Protein AF-A0A4S3TS50-F1 (afdb_monomer_lite)

Sequence (88 aa):
MCDQFGDCSNDGTCQLVLRNRATGMELVEHHCKAHLVLRIWEIERDDVFEVVDARPLDRSLDPNEATDTDATEPTTVDPPLEQPDIDE

Organism: NCBI:txid2419781

Structure (mmCIF, N/CA/C/O backbone):
data_AF-A0A4S3TS50-F1
#
_entry.id   AF-A0A4S3TS50-F1
#
loop_
_atom_site.group_PDB
_atom_site.id
_atom_site.type_symbol
_atom_site.label_atom_id
_atom_site.label_alt_id
_atom_site.label_comp_id
_atom_site.label_asym_id
_atom_site.label_entity_id
_atom_site.label_seq_id
_atom_site.pdbx_PDB_ins_code
_atom_site.Cartn_x
_atom_site.Cartn_y
_atom_site.Cartn_z
_atom_site.occupancy
_atom_site.B_iso_or_equiv
_atom_site.auth_seq_id
_atom_site.auth_comp_id
_atom_site.auth_asym_id
_atom_site.auth_atom_id
_atom_site.pdbx_PDB_model_num
ATOM 1 N N . MET A 1 1 ? -4.604 6.139 -6.319 1.00 50.31 1 MET A N 1
ATOM 2 C CA . MET A 1 1 ? -4.975 5.567 -7.630 1.00 50.31 1 MET A CA 1
ATOM 3 C C . MET A 1 1 ? -4.070 6.196 -8.672 1.00 50.31 1 MET A C 1
ATOM 5 O O . MET A 1 1 ? -4.138 7.405 -8.856 1.00 50.31 1 MET A O 1
ATOM 9 N N . CYS A 1 2 ? -3.166 5.408 -9.260 1.00 53.28 2 CYS A N 1
ATOM 10 C CA . CYS A 1 2 ? -2.428 5.819 -10.452 1.00 53.28 2 CYS A CA 1
ATOM 11 C C . CYS A 1 2 ? -3.416 5.909 -11.612 1.00 53.28 2 CYS A C 1
ATOM 13 O O . CYS A 1 2 ? -3.724 4.877 -12.177 1.00 53.28 2 CYS A O 1
ATOM 15 N N . ASP A 1 3 ? -3.896 7.113 -11.911 1.00 54.47 3 ASP A N 1
ATOM 16 C CA . ASP A 1 3 ? -4.523 7.482 -13.185 1.00 54.47 3 ASP A CA 1
ATOM 17 C C . ASP A 1 3 ? -4.541 9.022 -13.290 1.00 54.47 3 ASP A C 1
ATOM 19 O O . ASP A 1 3 ? -5.600 9.627 -13.160 1.00 54.47 3 ASP A O 1
ATOM 23 N N . GLN A 1 4 ? -3.379 9.688 -13.452 1.00 51.81 4 GLN A N 1
ATOM 24 C CA . GLN A 1 4 ? -3.356 11.043 -14.058 1.00 51.81 4 GLN A CA 1
ATOM 25 C C . GLN A 1 4 ? -1.983 11.638 -14.408 1.00 51.81 4 GLN A C 1
ATOM 27 O O . GLN A 1 4 ? -1.930 12.590 -15.184 1.00 51.81 4 GLN A O 1
ATOM 32 N N . PHE A 1 5 ? -0.876 11.135 -13.864 1.00 48.25 5 PHE A N 1
ATOM 33 C CA . PHE A 1 5 ? 0.451 11.700 -14.132 1.00 48.25 5 PHE A CA 1
ATOM 34 C C . PHE A 1 5 ? 1.326 10.635 -14.785 1.00 48.25 5 PHE A C 1
ATOM 36 O O . PHE A 1 5 ? 1.294 9.484 -14.356 1.00 48.25 5 PHE A O 1
ATOM 43 N N . GLY A 1 6 ? 1.971 11.037 -15.887 1.00 50.69 6 GLY A N 1
ATOM 44 C CA . GLY A 1 6 ? 2.470 10.191 -16.974 1.00 50.69 6 GLY A CA 1
ATOM 45 C C . GLY A 1 6 ? 3.350 9.025 -16.553 1.00 50.69 6 GLY A C 1
ATOM 46 O O . GLY A 1 6 ? 3.845 9.022 -15.432 1.00 50.69 6 GLY A O 1
ATOM 47 N N . ASP A 1 7 ? 3.495 8.062 -17.476 1.00 58.66 7 ASP A N 1
ATOM 48 C CA . ASP A 1 7 ? 4.312 6.844 -17.382 1.00 58.66 7 ASP A CA 1
ATOM 49 C C . ASP A 1 7 ? 5.231 6.864 -16.162 1.00 58.66 7 ASP A C 1
ATOM 51 O O . ASP A 1 7 ? 6.343 7.394 -16.208 1.00 58.66 7 ASP A O 1
ATOM 55 N N . CYS A 1 8 ? 4.725 6.351 -15.031 1.00 58.00 8 CYS A N 1
ATOM 56 C CA . CYS A 1 8 ? 5.533 6.169 -13.835 1.00 58.00 8 CYS A CA 1
ATOM 57 C C . CYS A 1 8 ? 6.545 5.072 -14.175 1.00 58.00 8 CYS A C 1
ATOM 59 O O . CYS A 1 8 ? 6.300 3.887 -13.948 1.00 58.00 8 CYS A O 1
ATOM 61 N N . SER A 1 9 ? 7.646 5.468 -14.812 1.00 58.34 9 SER A N 1
ATOM 62 C CA . SER A 1 9 ? 8.654 4.568 -15.350 1.00 58.34 9 SER A CA 1
ATOM 63 C C . SER A 1 9 ? 9.480 3.992 -14.202 1.00 58.34 9 SER A C 1
ATOM 65 O O . SER A 1 9 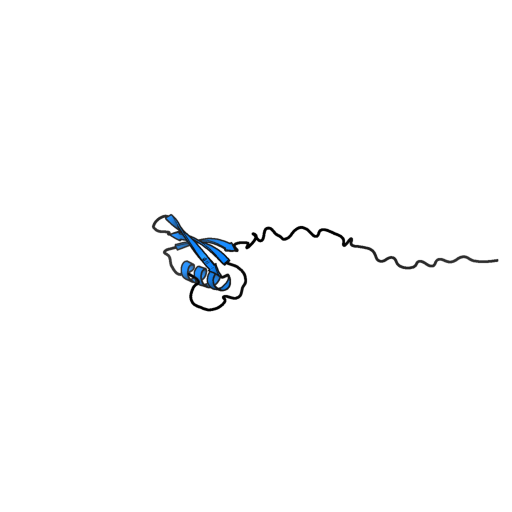? 10.453 4.605 -13.754 1.00 58.34 9 SER A O 1
ATOM 67 N N . ASN A 1 10 ? 9.052 2.835 -13.692 1.00 58.31 10 ASN A N 1
ATOM 68 C CA . ASN A 1 10 ? 9.926 1.795 -13.138 1.00 58.31 10 ASN A CA 1
ATOM 69 C C . ASN A 1 10 ? 9.162 0.457 -13.017 1.00 58.31 10 ASN A C 1
ATOM 71 O O . ASN A 1 10 ? 8.981 -0.074 -11.921 1.00 58.31 10 ASN A O 1
ATOM 75 N N . ASP A 1 11 ? 8.620 0.023 -14.160 1.00 63.03 11 ASP A N 1
ATOM 76 C CA . ASP A 1 11 ? 8.214 -1.315 -14.641 1.00 63.03 11 ASP A CA 1
ATOM 77 C C . ASP A 1 11 ? 7.573 -2.324 -13.673 1.00 63.03 11 ASP A C 1
ATOM 79 O O . ASP A 1 11 ? 7.551 -3.525 -13.935 1.00 63.03 11 ASP A O 1
ATOM 83 N N . GLY A 1 12 ? 6.994 -1.858 -12.569 1.00 71.94 12 GLY A N 1
ATOM 84 C CA . GLY A 1 12 ? 6.372 -2.726 -11.580 1.00 71.94 12 GLY A CA 1
ATOM 85 C C . GLY A 1 12 ? 5.243 -2.043 -10.825 1.00 71.94 12 GLY A C 1
ATOM 86 O O . GLY A 1 12 ? 5.388 -0.932 -10.301 1.00 71.94 12 GLY A O 1
ATOM 87 N N . THR A 1 13 ? 4.112 -2.740 -10.743 1.00 85.19 13 THR A N 1
ATOM 88 C CA . THR A 1 13 ? 3.068 -2.449 -9.762 1.00 85.19 13 THR A CA 1
ATOM 89 C C . THR A 1 13 ? 3.447 -3.123 -8.452 1.00 85.19 13 THR A C 1
ATOM 91 O O . THR A 1 13 ? 3.807 -4.295 -8.429 1.00 85.19 13 THR A O 1
ATOM 94 N N . CYS A 1 14 ? 3.363 -2.392 -7.352 1.00 88.94 14 CYS A N 1
ATOM 95 C CA . CYS A 1 14 ? 3.528 -2.909 -6.007 1.00 88.94 14 CYS A CA 1
ATOM 96 C C . CYS A 1 14 ? 2.180 -2.907 -5.290 1.00 88.94 14 CYS A C 1
ATOM 98 O O . CYS A 1 14 ? 1.374 -1.987 -5.448 1.00 88.94 14 CYS A O 1
ATOM 100 N N . GLN A 1 15 ? 1.964 -3.934 -4.483 1.00 93.12 15 GLN A N 1
ATOM 101 C CA . GLN A 1 15 ? 0.867 -4.023 -3.539 1.00 93.12 15 GLN A CA 1
ATOM 102 C C . GLN A 1 15 ? 1.352 -3.543 -2.171 1.00 93.12 15 GLN A C 1
ATOM 104 O O . GLN A 1 15 ? 2.404 -3.973 -1.703 1.00 93.12 15 GLN A O 1
ATOM 109 N N . LEU A 1 16 ? 0.572 -2.668 -1.544 1.00 94.94 16 LEU A N 1
ATOM 110 C CA . LEU A 1 16 ? 0.763 -2.190 -0.179 1.00 94.94 16 LEU A CA 1
ATOM 111 C C . LEU A 1 16 ? -0.441 -2.630 0.655 1.00 94.94 16 LEU A C 1
ATOM 113 O O . LEU A 1 16 ? -1.579 -2.318 0.307 1.00 94.94 16 LEU A O 1
ATOM 117 N N . VAL A 1 17 ? -0.191 -3.340 1.749 1.00 96.50 17 VAL A N 1
ATOM 118 C CA . VAL A 1 17 ? -1.207 -3.735 2.724 1.00 96.50 17 VAL A CA 1
ATOM 119 C C . VAL A 1 17 ? -1.056 -2.853 3.950 1.00 96.50 17 VAL A C 1
ATOM 121 O O . VAL A 1 17 ? -0.008 -2.825 4.597 1.00 96.50 17 VAL A O 1
ATOM 124 N N . LEU A 1 18 ? -2.122 -2.126 4.258 1.00 97.50 18 LEU A N 1
ATOM 125 C CA . LEU A 1 18 ? -2.228 -1.252 5.412 1.00 97.50 18 LEU A CA 1
ATOM 126 C C . LEU A 1 18 ? -3.240 -1.830 6.386 1.00 97.50 18 LEU A C 1
ATOM 128 O O . LEU A 1 18 ? -4.268 -2.355 5.969 1.00 97.50 18 LEU A O 1
ATOM 132 N N . ARG A 1 19 ? -3.010 -1.660 7.682 1.00 97.75 19 ARG A N 1
ATOM 133 C CA . ARG A 1 19 ? -3.997 -1.978 8.709 1.00 97.75 19 ARG A CA 1
ATOM 134 C C . ARG A 1 19 ? -4.403 -0.729 9.459 1.00 97.75 19 ARG A C 1
ATOM 136 O O . ARG A 1 19 ? -3.569 0.042 9.918 1.00 97.75 19 ARG A O 1
ATOM 143 N N . ASN A 1 20 ? -5.705 -0.509 9.569 1.00 97.25 20 ASN A N 1
ATOM 144 C CA . ASN A 1 20 ? -6.238 0.582 10.363 1.00 97.25 20 ASN A CA 1
ATOM 145 C C . ASN A 1 20 ? -6.087 0.240 11.848 1.00 97.25 20 ASN A C 1
ATOM 147 O O . ASN A 1 20 ? -6.613 -0.775 12.306 1.00 97.25 20 ASN A O 1
ATOM 151 N N . ARG A 1 21 ? -5.408 1.093 12.615 1.00 95.25 21 ARG A N 1
ATOM 152 C CA . ARG A 1 21 ? -5.157 0.839 14.042 1.00 95.25 21 ARG A CA 1
ATOM 153 C C . ARG A 1 21 ? -6.429 0.898 14.890 1.00 95.25 21 ARG A C 1
ATOM 155 O O . ARG A 1 21 ? -6.520 0.202 15.896 1.00 95.25 21 ARG A O 1
ATOM 162 N N . ALA A 1 22 ? -7.411 1.706 14.489 1.00 96.81 22 ALA A N 1
ATOM 163 C CA . ALA A 1 22 ? -8.655 1.889 15.232 1.00 96.81 22 ALA A CA 1
ATOM 164 C C . ALA A 1 22 ? -9.661 0.752 14.997 1.00 96.81 22 ALA A C 1
ATOM 166 O O . ALA A 1 22 ? -10.345 0.336 15.929 1.00 96.81 22 ALA A O 1
ATOM 167 N N . THR A 1 23 ? -9.769 0.247 13.765 1.00 96.94 23 THR A N 1
ATOM 168 C CA . THR A 1 23 ? -10.751 -0.795 13.408 1.00 96.94 23 THR A CA 1
ATOM 169 C C . THR A 1 23 ? -10.144 -2.189 13.290 1.00 96.94 23 THR A C 1
ATOM 171 O O . THR A 1 23 ? -10.875 -3.177 13.289 1.00 96.94 23 THR A O 1
ATOM 174 N N . GLY A 1 24 ? -8.820 -2.287 13.164 1.00 96.62 24 GLY A N 1
ATOM 175 C CA . GLY A 1 24 ? -8.101 -3.533 12.911 1.00 96.62 24 GLY A CA 1
ATOM 176 C C . GLY A 1 24 ? -8.267 -4.085 11.493 1.00 96.62 24 GLY A C 1
ATOM 177 O O . GLY A 1 24 ? -7.717 -5.151 11.224 1.00 96.62 24 GLY A O 1
ATOM 178 N N . MET A 1 25 ? -9.003 -3.394 10.612 1.00 97.50 25 MET A N 1
ATOM 179 C CA . MET A 1 25 ? -9.268 -3.818 9.234 1.00 97.50 25 MET A CA 1
ATOM 180 C C . MET A 1 25 ? -8.083 -3.542 8.311 1.00 97.50 25 MET A C 1
ATOM 182 O O . MET A 1 25 ? -7.389 -2.537 8.471 1.00 97.50 25 MET A O 1
ATOM 186 N N . GLU A 1 26 ? -7.910 -4.402 7.310 1.00 97.69 26 GLU A N 1
ATOM 187 C CA . GLU A 1 26 ? -6.881 -4.255 6.284 1.00 97.69 26 GLU A CA 1
ATOM 188 C C . GLU A 1 26 ? -7.415 -3.545 5.034 1.00 97.69 26 GLU A C 1
ATOM 190 O O . GLU A 1 26 ? -8.548 -3.760 4.599 1.00 97.69 26 GLU A O 1
ATOM 195 N N . LEU A 1 27 ? -6.570 -2.695 4.458 1.00 95.12 27 LEU A N 1
ATOM 196 C CA . LEU A 1 27 ? -6.772 -1.987 3.205 1.00 95.12 27 LEU A CA 1
ATOM 197 C C . LEU A 1 27 ? -5.623 -2.342 2.264 1.00 95.12 27 LEU A C 1
ATOM 199 O O . LEU A 1 27 ? -4.456 -2.262 2.638 1.00 95.12 27 LEU A O 1
ATOM 203 N N . VAL A 1 28 ? -5.963 -2.690 1.027 1.00 95.31 28 VAL A N 1
ATOM 204 C CA . VAL A 1 28 ? -4.983 -2.998 -0.014 1.00 95.31 28 VAL A CA 1
ATOM 205 C C . VAL A 1 28 ? -4.934 -1.851 -1.014 1.00 95.31 28 VAL A C 1
ATOM 207 O O . VAL A 1 28 ? -5.936 -1.527 -1.653 1.00 95.31 28 VAL A O 1
ATOM 210 N N . GLU A 1 29 ? -3.757 -1.258 -1.174 1.00 93.38 29 GLU A N 1
ATOM 211 C CA . GLU A 1 29 ? -3.477 -0.217 -2.157 1.00 93.38 29 GLU A CA 1
ATOM 212 C C . GLU A 1 29 ? -2.496 -0.730 -3.224 1.00 93.38 29 GLU A C 1
ATOM 214 O O . GLU A 1 29 ? -1.666 -1.603 -2.967 1.00 93.38 29 GLU A O 1
ATOM 219 N N . HIS A 1 30 ? -2.576 -0.170 -4.433 1.00 90.94 30 HIS A N 1
ATOM 220 C CA . HIS A 1 30 ? -1.669 -0.490 -5.536 1.00 90.94 30 HIS A CA 1
ATOM 221 C C . HIS A 1 30 ? -0.985 0.781 -6.031 1.00 90.94 30 HIS A C 1
ATOM 223 O O . HIS A 1 30 ? -1.653 1.771 -6.345 1.00 90.94 30 HIS A O 1
ATOM 229 N N . HIS A 1 31 ? 0.343 0.733 -6.113 1.00 87.38 31 HIS A N 1
ATOM 230 C CA . HIS A 1 31 ? 1.193 1.871 -6.461 1.00 87.38 31 HIS A CA 1
ATOM 231 C C . HIS A 1 31 ? 2.287 1.439 -7.428 1.00 87.38 31 HIS A C 1
ATOM 233 O O . HIS A 1 31 ? 2.741 0.300 -7.379 1.00 87.38 31 HIS A O 1
ATOM 239 N N . CYS A 1 32 ? 2.761 2.336 -8.291 1.00 86.50 32 CYS A N 1
ATOM 240 C CA . CYS A 1 32 ? 4.037 2.083 -8.960 1.00 86.50 32 CYS A CA 1
ATOM 241 C C . CYS A 1 32 ? 5.186 2.138 -7.940 1.00 86.50 32 CYS A C 1
ATOM 243 O O . CYS A 1 32 ? 5.074 2.797 -6.902 1.00 86.50 32 CYS A O 1
ATOM 245 N N . LYS A 1 33 ? 6.313 1.488 -8.251 1.00 83.19 33 LYS A N 1
ATOM 246 C CA . LYS A 1 33 ? 7.475 1.402 -7.349 1.00 83.19 33 LYS A CA 1
ATOM 247 C C . LYS A 1 33 ? 7.946 2.759 -6.808 1.00 83.19 33 LYS A C 1
ATOM 249 O O . LYS A 1 33 ? 8.262 2.865 -5.627 1.00 83.19 33 LYS A O 1
ATOM 254 N N . ALA A 1 34 ? 7.959 3.801 -7.644 1.00 83.81 34 ALA A N 1
ATOM 255 C CA . ALA A 1 34 ? 8.367 5.144 -7.223 1.00 83.81 34 ALA A CA 1
ATOM 256 C C . ALA A 1 34 ? 7.395 5.769 -6.202 1.00 83.81 34 ALA A C 1
ATOM 258 O O . ALA A 1 34 ? 7.829 6.408 -5.246 1.00 83.81 34 ALA A O 1
ATOM 259 N N . HIS A 1 35 ? 6.086 5.555 -6.366 1.00 87.31 35 HIS A N 1
ATOM 260 C CA . HIS A 1 35 ? 5.065 6.108 -5.471 1.00 87.31 35 HIS A CA 1
ATOM 261 C C . HIS A 1 35 ? 4.863 5.284 -4.199 1.00 87.31 35 HIS A C 1
ATOM 263 O O . HIS A 1 35 ? 4.431 5.838 -3.192 1.00 87.31 35 HIS A O 1
ATOM 269 N N . LEU A 1 36 ? 5.222 3.996 -4.208 1.00 90.50 36 LEU A N 1
ATOM 270 C CA . LEU A 1 36 ? 5.156 3.152 -3.015 1.00 90.50 36 LEU A CA 1
ATOM 271 C C . LEU A 1 36 ? 5.952 3.759 -1.851 1.00 90.50 36 LEU A C 1
ATOM 273 O O . LEU A 1 36 ? 5.446 3.836 -0.736 1.00 90.50 36 LEU A O 1
ATOM 277 N N . VAL A 1 37 ? 7.178 4.218 -2.118 1.00 89.44 37 VAL A N 1
ATOM 278 C CA . VAL A 1 37 ? 8.064 4.781 -1.087 1.00 89.44 37 VAL A CA 1
ATOM 279 C C . VAL A 1 37 ? 7.463 6.044 -0.470 1.00 89.44 37 VAL A C 1
ATOM 281 O O . VAL A 1 37 ? 7.453 6.190 0.749 1.00 89.44 37 VAL A O 1
ATOM 284 N N . LEU A 1 38 ? 6.918 6.934 -1.305 1.00 91.38 38 LEU A N 1
ATOM 285 C CA . LEU A 1 38 ? 6.250 8.149 -0.834 1.00 91.38 38 LEU A CA 1
ATOM 286 C C . LEU A 1 38 ? 5.025 7.806 0.012 1.00 91.38 38 LEU A C 1
ATOM 288 O O . LEU A 1 38 ? 4.838 8.380 1.082 1.00 91.38 38 LEU A O 1
ATOM 292 N N . ARG A 1 39 ? 4.231 6.828 -0.434 1.00 93.62 39 ARG A N 1
ATOM 293 C CA . ARG A 1 39 ? 3.034 6.410 0.287 1.00 93.62 39 ARG A CA 1
ATOM 294 C C . ARG A 1 39 ? 3.362 5.841 1.663 1.00 93.62 39 ARG A C 1
ATOM 296 O O . ARG A 1 39 ? 2.702 6.196 2.629 1.00 93.62 39 ARG A O 1
ATOM 303 N N . ILE A 1 40 ? 4.380 4.988 1.767 1.00 93.94 40 ILE A N 1
ATOM 304 C CA . ILE A 1 40 ? 4.818 4.433 3.056 1.00 93.94 40 ILE A CA 1
ATOM 305 C C . ILE A 1 40 ? 5.235 5.559 4.006 1.00 93.94 40 ILE A C 1
ATOM 307 O O . ILE A 1 40 ? 4.790 5.578 5.148 1.00 93.94 40 ILE A O 1
ATOM 311 N N . TRP A 1 41 ? 6.003 6.537 3.520 1.00 94.06 41 TRP A N 1
ATOM 312 C CA . TRP A 1 41 ? 6.433 7.675 4.335 1.00 94.06 41 TRP A CA 1
ATOM 313 C C . TRP A 1 41 ? 5.261 8.514 4.872 1.00 94.06 41 TRP A C 1
ATOM 315 O O . TRP A 1 41 ? 5.287 8.963 6.017 1.00 94.06 41 TRP A O 1
ATOM 325 N N . GLU A 1 42 ? 4.212 8.714 4.069 1.00 94.44 42 GLU A N 1
ATOM 326 C CA . GLU A 1 42 ? 2.986 9.382 4.524 1.00 94.44 42 GLU A CA 1
ATOM 327 C C . GLU A 1 42 ? 2.281 8.595 5.632 1.00 94.44 42 GLU A C 1
ATOM 329 O O . GLU A 1 42 ? 1.851 9.192 6.616 1.00 94.44 42 GLU A O 1
ATOM 334 N N . ILE A 1 43 ? 2.183 7.269 5.485 1.00 95.12 43 ILE A N 1
ATOM 335 C CA . ILE A 1 43 ? 1.547 6.395 6.477 1.00 95.12 43 ILE A CA 1
ATOM 336 C C . ILE A 1 43 ? 2.348 6.349 7.774 1.00 95.12 43 ILE A C 1
ATOM 338 O O . ILE A 1 43 ? 1.767 6.439 8.842 1.00 95.12 43 ILE A O 1
ATOM 342 N N . GLU A 1 44 ? 3.675 6.254 7.718 1.00 92.12 44 GLU A N 1
ATOM 343 C CA . GLU A 1 44 ? 4.508 6.255 8.929 1.00 92.12 44 GLU A CA 1
ATOM 344 C C . GLU A 1 44 ? 4.401 7.563 9.723 1.00 92.12 44 GLU A C 1
ATOM 346 O O . GLU A 1 44 ? 4.659 7.587 10.927 1.00 92.12 44 GLU A O 1
ATOM 351 N N . ARG A 1 45 ? 4.017 8.655 9.056 1.00 94.56 45 ARG A N 1
ATOM 352 C CA . ARG A 1 45 ? 3.749 9.950 9.682 1.00 94.56 45 ARG A CA 1
ATOM 353 C C . ARG A 1 45 ? 2.312 10.075 10.208 1.00 94.56 45 ARG A C 1
ATOM 355 O O . ARG A 1 45 ? 2.061 10.944 11.044 1.00 94.56 45 ARG A O 1
ATOM 362 N N . ASP A 1 46 ? 1.385 9.266 9.706 1.00 89.94 46 ASP A N 1
ATOM 363 C CA . ASP A 1 46 ? -0.029 9.288 10.071 1.00 89.94 46 ASP A CA 1
ATOM 364 C C . ASP A 1 46 ? -0.365 8.106 10.999 1.00 89.94 46 ASP A C 1
ATOM 366 O O . ASP A 1 46 ? -0.425 6.954 10.579 1.00 89.94 46 ASP A O 1
ATOM 370 N N . ASP A 1 47 ? -0.645 8.383 12.277 1.00 91.50 47 ASP A N 1
ATOM 371 C CA . ASP A 1 47 ? -0.923 7.366 13.310 1.00 91.50 47 ASP A CA 1
ATOM 372 C C . ASP A 1 47 ? -2.251 6.596 13.102 1.00 91.50 47 ASP A C 1
ATOM 374 O O . ASP A 1 47 ? -2.715 5.878 13.990 1.00 91.50 47 ASP A O 1
ATOM 378 N N . VAL A 1 48 ? -2.910 6.737 11.950 1.00 96.00 48 VAL A N 1
ATOM 379 C CA . VAL A 1 48 ? -4.167 6.048 11.620 1.00 96.00 48 VAL A CA 1
ATOM 380 C C . VAL A 1 48 ? -3.922 4.629 11.104 1.00 96.00 48 VAL A C 1
ATOM 382 O O . VAL A 1 48 ? -4.664 3.701 11.453 1.00 96.00 48 VAL A O 1
ATOM 385 N N . PHE A 1 49 ? -2.894 4.444 10.278 1.00 96.88 49 PHE A N 1
ATOM 386 C CA . PHE A 1 49 ? -2.603 3.174 9.619 1.00 96.88 49 PHE A CA 1
ATOM 387 C C . PHE A 1 49 ? -1.226 2.637 10.025 1.00 96.88 49 PHE A C 1
ATOM 389 O O . PHE A 1 49 ? -0.345 3.364 10.472 1.00 96.88 49 PHE A O 1
ATOM 396 N N . GLU A 1 50 ? -1.041 1.330 9.894 1.00 96.12 50 GLU A N 1
ATOM 397 C CA . GLU A 1 50 ? 0.259 0.671 9.981 1.00 96.12 50 GLU A CA 1
ATOM 398 C C . GLU A 1 50 ? 0.529 -0.098 8.689 1.00 96.12 50 GLU A C 1
ATOM 400 O O . GLU A 1 50 ? -0.388 -0.685 8.109 1.00 96.12 50 GLU A O 1
ATOM 405 N N . VAL A 1 51 ? 1.777 -0.081 8.221 1.00 96.19 51 VAL A N 1
ATOM 406 C CA . VAL A 1 51 ? 2.195 -0.881 7.066 1.00 96.19 51 VAL A CA 1
ATOM 407 C C . VAL A 1 51 ? 2.373 -2.326 7.520 1.00 96.19 51 VAL A C 1
ATOM 409 O O . VAL A 1 51 ? 3.168 -2.601 8.416 1.00 96.19 51 VAL A O 1
ATOM 412 N N . VAL A 1 52 ? 1.627 -3.239 6.901 1.00 97.06 52 VAL A N 1
ATOM 413 C CA . VAL A 1 52 ? 1.677 -4.680 7.190 1.00 97.06 52 VAL A CA 1
ATOM 414 C C . VAL A 1 52 ? 2.564 -5.407 6.186 1.00 97.06 52 VAL A C 1
ATOM 416 O O . VAL A 1 52 ? 3.388 -6.227 6.578 1.00 97.06 52 VAL A O 1
ATOM 419 N N . ASP A 1 53 ? 2.400 -5.106 4.899 1.00 95.81 53 ASP A N 1
ATOM 420 C CA . ASP A 1 53 ? 3.168 -5.720 3.816 1.00 95.81 53 ASP A CA 1
ATOM 421 C C . ASP A 1 53 ? 3.331 -4.745 2.648 1.00 95.81 53 ASP A C 1
ATOM 423 O O . ASP A 1 53 ? 2.464 -3.909 2.392 1.00 95.81 53 ASP A O 1
ATOM 427 N N . ALA A 1 54 ? 4.441 -4.860 1.928 1.00 93.19 54 ALA A N 1
ATOM 428 C CA . ALA A 1 54 ? 4.711 -4.087 0.727 1.00 93.19 54 ALA A CA 1
ATOM 429 C C . ALA A 1 54 ? 5.553 -4.931 -0.233 1.00 93.19 54 ALA A C 1
ATOM 431 O O . ALA A 1 54 ? 6.738 -5.165 0.008 1.00 93.19 54 ALA A O 1
ATOM 432 N N . ARG A 1 55 ? 4.951 -5.375 -1.340 1.00 90.12 55 ARG A N 1
ATOM 433 C CA . ARG A 1 55 ? 5.595 -6.307 -2.276 1.00 90.12 55 ARG A CA 1
ATOM 434 C C . ARG A 1 55 ? 5.380 -5.923 -3.738 1.00 90.12 55 ARG A C 1
ATOM 436 O O . ARG A 1 55 ? 4.300 -5.440 -4.088 1.00 90.12 55 ARG A O 1
ATOM 443 N N . PRO A 1 56 ? 6.377 -6.128 -4.616 1.00 88.56 56 PRO A N 1
ATOM 444 C CA . PRO A 1 56 ? 6.145 -6.076 -6.052 1.00 88.56 56 PRO A CA 1
ATOM 445 C C . PRO A 1 56 ? 5.153 -7.174 -6.455 1.00 88.56 56 PRO A C 1
ATOM 447 O O . PRO A 1 56 ? 5.152 -8.265 -5.888 1.00 88.56 56 PRO A O 1
ATOM 450 N N . LEU A 1 57 ? 4.290 -6.869 -7.416 1.00 83.88 57 LEU A N 1
ATOM 451 C CA . LEU A 1 57 ? 3.482 -7.865 -8.100 1.00 83.88 57 LEU A CA 1
ATOM 452 C C . LEU A 1 57 ? 4.276 -8.325 -9.318 1.00 83.88 57 LEU A C 1
ATOM 454 O O . LEU A 1 57 ? 4.506 -7.540 -10.240 1.00 83.88 57 LEU A O 1
ATOM 458 N N . ASP A 1 58 ? 4.710 -9.582 -9.310 1.00 69.44 58 ASP A N 1
ATOM 459 C CA . ASP A 1 58 ? 5.365 -10.175 -10.468 1.00 69.44 58 ASP A CA 1
ATOM 460 C C . ASP A 1 58 ? 4.371 -10.200 -11.632 1.00 69.44 58 ASP A C 1
ATOM 462 O O . ASP A 1 58 ? 3.319 -10.842 -11.577 1.00 69.44 58 ASP A O 1
ATOM 466 N N . ARG A 1 59 ? 4.688 -9.476 -12.707 1.00 59.84 59 ARG A N 1
ATOM 467 C CA . ARG A 1 59 ? 3.956 -9.566 -13.969 1.00 59.84 59 ARG A CA 1
ATOM 468 C C . ARG A 1 59 ? 4.379 -10.855 -14.675 1.00 59.84 59 ARG A C 1
ATOM 470 O O . ARG A 1 59 ? 5.126 -10.808 -15.640 1.00 59.84 59 ARG A O 1
ATOM 477 N N . SER A 1 60 ? 3.942 -12.011 -14.190 1.00 59.34 60 SER A N 1
ATOM 478 C CA . SER A 1 60 ? 4.179 -13.297 -14.856 1.00 59.34 60 SER A CA 1
ATOM 479 C C . SER A 1 60 ? 2.867 -13.962 -15.254 1.00 59.34 60 SER A C 1
ATOM 481 O O . SER A 1 60 ? 2.454 -14.959 -14.680 1.00 59.34 60 SER A O 1
ATOM 483 N N . LEU A 1 61 ? 2.215 -13.418 -16.283 1.00 49.31 61 LEU A N 1
ATOM 484 C CA . LEU A 1 61 ? 1.329 -14.186 -17.163 1.00 49.31 61 LEU A CA 1
ATOM 485 C C . LEU A 1 61 ? 1.395 -13.610 -18.586 1.00 49.31 61 LEU A C 1
ATOM 487 O O . LEU A 1 61 ? 0.402 -13.126 -19.120 1.00 49.31 61 LEU A O 1
ATOM 491 N N . ASP A 1 62 ? 2.566 -13.702 -19.211 1.00 49.84 62 ASP A N 1
ATOM 492 C CA . ASP A 1 62 ? 2.603 -14.079 -20.622 1.00 49.84 62 ASP A CA 1
ATOM 493 C C . ASP A 1 62 ? 2.776 -15.608 -20.644 1.00 49.84 62 ASP A C 1
ATOM 495 O O . ASP A 1 62 ? 3.869 -16.102 -20.370 1.00 49.84 62 ASP A O 1
ATOM 499 N N . PRO A 1 63 ? 1.725 -16.411 -20.906 1.00 52.03 63 PRO A N 1
ATOM 500 C CA . PRO A 1 63 ? 1.832 -17.872 -20.961 1.00 52.03 63 PRO A CA 1
ATOM 501 C C . PRO A 1 63 ? 2.560 -18.375 -22.225 1.00 52.03 63 PRO A C 1
ATOM 503 O O . PRO A 1 63 ? 2.266 -19.466 -22.704 1.00 52.03 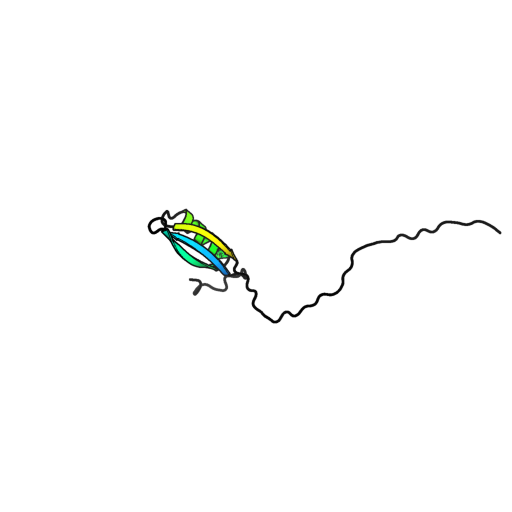63 PRO A O 1
ATOM 506 N N . ASN A 1 64 ? 3.473 -17.588 -22.802 1.00 53.47 64 ASN A N 1
ATOM 507 C CA . ASN A 1 64 ? 4.064 -17.880 -24.106 1.00 53.47 64 ASN A CA 1
ATOM 508 C C . ASN A 1 64 ? 5.570 -17.596 -24.208 1.00 53.47 64 ASN A C 1
ATOM 510 O O . ASN A 1 64 ? 6.052 -17.273 -25.289 1.00 53.47 64 ASN A O 1
ATOM 514 N N . GLU A 1 65 ? 6.323 -17.756 -23.119 1.00 49.66 65 GLU A N 1
ATOM 515 C CA . GLU A 1 65 ? 7.767 -18.000 -23.224 1.00 49.66 65 GLU A CA 1
ATOM 516 C C . GLU A 1 65 ? 8.018 -19.495 -23.018 1.00 49.66 65 GLU A C 1
ATOM 518 O O . GLU A 1 65 ? 8.303 -19.994 -21.927 1.00 49.66 65 GLU A O 1
ATOM 523 N N . ALA A 1 66 ? 7.800 -20.243 -24.099 1.00 52.09 66 ALA A N 1
ATOM 524 C CA . ALA A 1 66 ? 8.284 -21.602 -24.210 1.00 52.09 66 ALA A CA 1
ATOM 525 C C . ALA A 1 66 ? 9.816 -21.560 -24.224 1.00 52.09 66 ALA A C 1
ATOM 527 O O . ALA A 1 66 ? 10.412 -21.063 -25.172 1.00 52.09 66 ALA A O 1
ATOM 528 N N . THR A 1 67 ? 10.404 -22.067 -23.140 1.00 52.81 67 THR A N 1
ATOM 529 C CA . THR A 1 67 ? 11.639 -22.862 -23.098 1.00 52.81 67 THR A CA 1
ATOM 530 C C . THR A 1 67 ? 12.630 -22.641 -24.240 1.00 52.81 67 THR A C 1
ATOM 532 O O . THR A 1 67 ? 12.454 -23.208 -25.316 1.00 52.81 67 THR A O 1
ATOM 535 N N . ASP A 1 68 ? 13.757 -22.005 -23.930 1.00 43.94 68 ASP A N 1
ATOM 536 C CA . ASP A 1 68 ? 15.022 -22.384 -24.556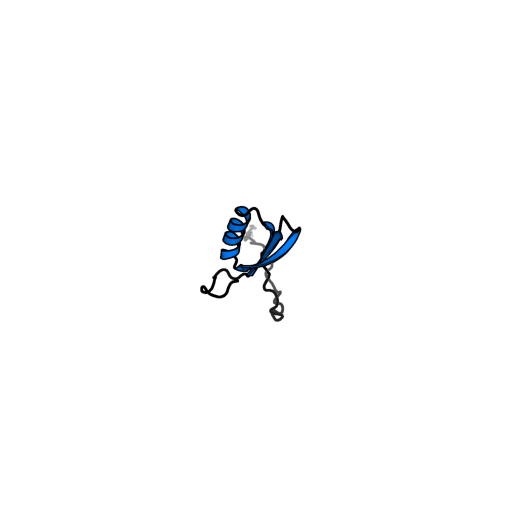 1.00 43.94 68 ASP A CA 1
ATOM 537 C C . ASP A 1 68 ? 16.041 -22.685 -23.454 1.00 43.94 68 ASP A C 1
ATOM 539 O O . ASP A 1 68 ? 16.681 -21.815 -22.866 1.00 43.94 68 ASP A O 1
ATOM 543 N N . THR A 1 69 ? 16.074 -23.958 -23.068 1.00 54.84 69 THR A N 1
ATOM 544 C CA . THR A 1 69 ? 17.189 -24.540 -22.329 1.00 54.84 69 THR A CA 1
ATOM 545 C C . THR A 1 69 ? 18.068 -25.197 -23.375 1.00 54.84 69 THR A C 1
ATOM 547 O O . THR A 1 69 ? 17.716 -26.293 -23.798 1.00 54.84 69 THR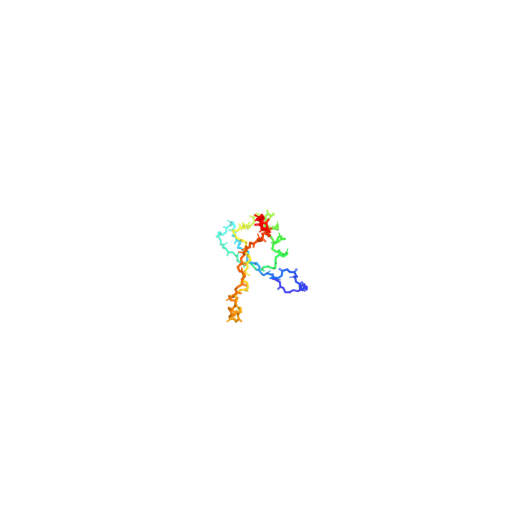 A O 1
ATOM 550 N N . ASP A 1 70 ? 19.192 -24.587 -23.756 1.00 46.53 70 ASP A N 1
ATOM 551 C CA . ASP A 1 70 ? 20.377 -25.387 -24.060 1.00 46.53 70 ASP A CA 1
ATOM 552 C C . ASP A 1 70 ? 21.702 -24.608 -24.014 1.00 46.53 70 ASP A C 1
ATOM 554 O O . ASP A 1 70 ? 21.834 -23.497 -24.519 1.00 46.53 70 ASP A O 1
ATOM 558 N N . ALA A 1 71 ? 22.680 -25.291 -23.421 1.00 51.59 71 ALA A N 1
ATOM 559 C CA . ALA A 1 71 ? 24.125 -25.157 -23.571 1.00 51.59 71 ALA A CA 1
ATOM 560 C C . ALA A 1 71 ? 24.814 -23.812 -23.257 1.00 51.59 71 ALA A C 1
ATOM 562 O O . ALA A 1 71 ? 24.994 -22.955 -24.117 1.00 51.59 71 ALA A O 1
ATOM 563 N N . THR A 1 72 ? 25.455 -23.735 -22.084 1.00 44.41 72 THR A N 1
ATOM 564 C CA . THR A 1 72 ? 26.882 -23.350 -22.031 1.00 44.41 72 THR A CA 1
ATOM 565 C C . THR A 1 72 ? 27.544 -24.031 -20.828 1.00 44.41 72 THR A C 1
ATOM 567 O O . THR A 1 72 ? 27.428 -23.575 -19.691 1.00 44.41 72 THR A O 1
ATOM 570 N N . GLU A 1 73 ? 28.222 -25.155 -21.074 1.00 54.19 73 GLU A N 1
ATOM 571 C CA . GLU A 1 73 ? 29.163 -25.758 -20.123 1.00 54.19 73 GLU A CA 1
ATOM 572 C C . GLU A 1 73 ? 30.307 -24.776 -19.809 1.00 54.19 73 GLU A C 1
ATOM 574 O O . GLU A 1 73 ? 30.820 -24.123 -20.723 1.00 54.19 73 GLU A O 1
ATOM 579 N N . PRO A 1 74 ? 30.763 -24.670 -18.549 1.00 56.81 74 PRO A N 1
ATOM 580 C CA . PRO A 1 74 ? 31.985 -23.959 -18.233 1.00 56.81 74 PRO A CA 1
ATOM 581 C C . PRO A 1 74 ? 33.187 -24.915 -18.191 1.00 56.81 74 PRO A C 1
ATOM 583 O O . PRO A 1 74 ? 33.075 -26.069 -17.780 1.00 56.81 74 PRO A O 1
ATOM 586 N N . THR A 1 75 ? 34.368 -24.325 -18.389 1.00 46.72 75 THR A N 1
ATOM 587 C CA . THR A 1 75 ? 35.691 -24.778 -17.903 1.00 46.72 75 THR A CA 1
ATOM 588 C C . THR A 1 75 ? 36.504 -25.654 -18.863 1.00 46.72 75 THR A C 1
ATOM 590 O O . THR A 1 75 ? 36.253 -26.839 -19.035 1.00 46.72 75 THR A O 1
ATOM 593 N N . THR A 1 76 ? 37.624 -25.126 -19.357 1.00 49.75 76 THR A N 1
ATOM 594 C CA . THR A 1 76 ? 38.960 -25.297 -18.742 1.00 49.75 76 THR A CA 1
ATOM 595 C C . THR A 1 76 ? 40.013 -25.015 -19.809 1.00 49.75 76 THR A C 1
ATOM 597 O O . THR A 1 76 ? 40.013 -25.602 -20.884 1.00 49.75 76 THR A O 1
ATOM 600 N N . VAL A 1 77 ? 40.895 -24.069 -19.509 1.00 58.66 77 VAL A N 1
ATOM 601 C CA . VAL A 1 77 ? 42.045 -23.691 -20.331 1.00 58.66 77 VAL A CA 1
ATOM 602 C C . VAL A 1 77 ? 43.108 -24.780 -20.170 1.00 58.66 77 VAL A C 1
ATOM 604 O O . VAL A 1 77 ? 43.555 -24.999 -19.047 1.00 58.66 77 VAL A O 1
ATOM 607 N N . ASP A 1 78 ? 43.509 -25.445 -21.251 1.00 59.41 78 ASP A N 1
ATOM 608 C CA . ASP A 1 78 ? 44.622 -26.406 -21.242 1.00 59.41 78 ASP A CA 1
ATOM 609 C C . ASP A 1 78 ? 45.877 -25.751 -21.869 1.00 59.41 78 ASP A C 1
ATOM 611 O O . ASP A 1 78 ? 45.777 -25.195 -22.971 1.00 59.41 78 ASP A O 1
ATOM 615 N N . PRO A 1 79 ? 47.041 -25.717 -21.189 1.00 64.56 79 PRO A N 1
ATOM 616 C CA . PRO A 1 79 ? 48.294 -25.198 -21.743 1.00 64.56 79 PRO A CA 1
ATOM 617 C C . PRO A 1 79 ? 49.067 -26.279 -22.531 1.00 64.56 79 PRO A C 1
ATOM 619 O O . PRO A 1 79 ? 49.001 -27.455 -22.182 1.00 64.56 79 PRO A O 1
ATOM 622 N N . PRO A 1 80 ? 49.882 -25.927 -23.547 1.00 57.53 80 PRO A N 1
ATOM 623 C CA . PRO A 1 80 ? 50.695 -26.921 -24.240 1.00 57.53 80 PRO A CA 1
ATOM 624 C C . PRO A 1 80 ? 51.933 -27.297 -23.407 1.00 57.53 80 PRO A C 1
ATOM 626 O O . PRO A 1 80 ? 52.829 -26.481 -23.184 1.00 57.53 80 PRO A O 1
ATOM 629 N N . LEU A 1 81 ? 51.979 -28.553 -22.960 1.00 56.53 81 LEU A N 1
ATOM 630 C CA . LEU A 1 81 ? 53.182 -29.250 -22.498 1.00 56.53 81 LEU A CA 1
ATOM 631 C C . LEU A 1 81 ? 53.932 -29.806 -23.721 1.00 56.53 81 LEU A C 1
ATOM 633 O O . LEU A 1 81 ? 53.557 -30.850 -24.246 1.00 56.53 81 LEU A O 1
ATOM 637 N N . GLU A 1 82 ? 55.004 -29.146 -24.162 1.00 58.34 82 GLU A N 1
ATOM 638 C CA . GLU A 1 82 ? 56.058 -29.819 -24.935 1.00 58.34 82 GLU A CA 1
ATOM 639 C C . GLU A 1 82 ? 57.134 -30.299 -23.954 1.00 58.34 82 GLU A C 1
ATOM 641 O O . GLU A 1 82 ? 57.813 -29.501 -23.304 1.00 58.34 82 GLU A O 1
ATOM 646 N N . GLN A 1 83 ? 57.249 -31.621 -23.812 1.00 63.25 83 GLN A N 1
ATOM 647 C CA . GLN A 1 83 ? 58.357 -32.297 -23.136 1.00 63.25 83 GLN A CA 1
ATOM 648 C C . GLN A 1 83 ? 59.272 -32.997 -24.168 1.00 63.25 83 GLN A C 1
ATOM 650 O O . GLN A 1 83 ? 58.823 -33.265 -25.281 1.00 63.25 83 GLN A O 1
ATOM 655 N N . PRO A 1 84 ? 60.553 -33.240 -23.819 1.00 63.59 84 PRO A N 1
ATOM 656 C CA . PRO A 1 84 ? 61.659 -33.502 -24.747 1.00 63.59 84 PRO A CA 1
ATOM 657 C C . PRO A 1 84 ? 62.020 -34.992 -24.867 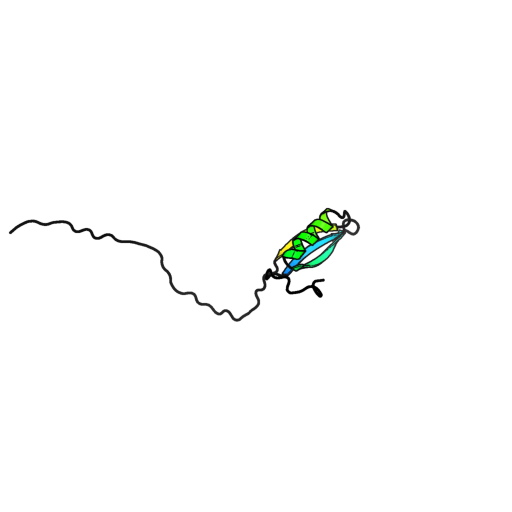1.00 63.59 84 PRO A C 1
ATOM 659 O O . PRO A 1 84 ? 61.859 -35.700 -23.887 1.00 63.59 84 PRO A O 1
ATOM 662 N N . ASP A 1 85 ? 62.632 -35.411 -25.985 1.00 52.84 85 ASP A N 1
ATOM 663 C CA . ASP A 1 85 ? 63.435 -36.650 -26.149 1.00 52.84 85 ASP A CA 1
ATOM 664 C C . ASP A 1 85 ? 64.331 -36.453 -27.406 1.00 52.84 85 ASP A C 1
ATOM 666 O O . ASP A 1 85 ? 63.808 -36.178 -28.482 1.00 52.84 85 ASP A O 1
ATOM 670 N N . ILE A 1 86 ? 65.647 -36.200 -27.332 1.00 58.81 86 ILE A N 1
ATOM 671 C CA . ILE A 1 86 ? 66.817 -37.088 -27.122 1.00 58.81 86 ILE A CA 1
ATOM 672 C C . ILE A 1 86 ? 66.996 -38.213 -28.179 1.00 58.81 86 ILE A C 1
ATOM 674 O O . ILE A 1 86 ? 66.287 -39.211 -28.153 1.00 58.81 86 ILE A O 1
ATOM 678 N N . ASP A 1 87 ? 68.021 -37.986 -29.024 1.00 44.94 87 ASP A N 1
ATOM 679 C CA . ASP A 1 87 ? 68.979 -38.847 -29.768 1.00 44.94 87 ASP A CA 1
ATOM 680 C C . ASP A 1 87 ? 68.547 -39.991 -30.722 1.00 44.94 87 ASP A C 1
ATOM 682 O O . ASP A 1 87 ? 67.995 -41.004 -30.300 1.00 44.94 87 ASP A O 1
ATOM 686 N N . GLU A 1 88 ? 69.016 -39.897 -31.983 1.00 51.44 88 GLU A N 1
ATOM 687 C CA . GLU A 1 88 ? 69.870 -40.911 -32.655 1.00 51.44 88 GLU A CA 1
ATOM 688 C C . GLU A 1 88 ? 70.861 -40.239 -33.630 1.00 51.44 88 GLU A C 1
ATOM 6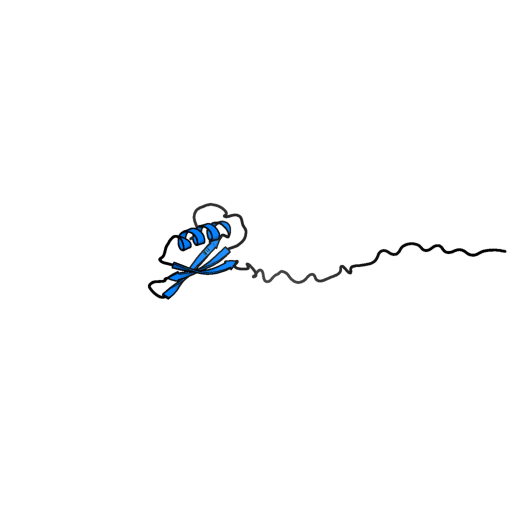90 O O . GLU A 1 88 ? 70.433 -39.338 -34.393 1.00 51.44 88 GLU A O 1
#

Radius of gyration: 27.99 Å; chains: 1; bounding box: 81×53×48 Å

Secondary structure (DSSP, 8-state):
---SSS---SS-EEEEEEEETTT--EEEEEEEHHHHHHHHHHHHH-TTEEEEEEEE------TT------------PPP---------

Foldseek 3Di:
DPDDDDDPPDPWKKWWWKAFPVPRDIDIDIDDPVVLVVVQVVVVVPPGIDTDDIGTDPPPPPVPPPDDDDDDDDDDDDDDDDDDDDDD

pLDDT: mean 74.35, std 19.67, range [43.94, 97.75]